Protein 1NIG (pdb70)

Radius of gyration: 15.94 Å; Cα contacts (8 Å, |Δi|>4): 178; chains: 1; bounding box: 28×48×34 Å

B-factor: mean 35.53, std 6.68, range [17.35, 61.55]

InterPro domains:
  IPR015238 Protein of unknown function DUF1940 [PF09155] (6-148)
  IPR036451 Cobalamin adenosyltransferase-like superfamily [G3DSA:1.20.1200.10] (1-152)
  IPR036451 Cobalamin adenosyltransferase-like superfamily [SSF89028] (1-148)

Secondary structure (DSSP, 8-state):
---EEEETTTTEEEETT-HHHHHHHHHHHHHHHHHHHHHT-SSHHHHHHHHHHHHHHHHTTT-----HHHHHHHHHPPPPP--HHHHHHHT-HHHHHHHHHHHHHHHHHHHHHHHHTSTTTTTT--HHHHHHHHHHHHHHHHHHH-

Sequence (146 aa):
MDIKRYCPVTDSELPADHVYFKFRSEIEAAEAYLGLAISEGIKVRETREILDIIDTVYNSLSDSKLNDFQEKRLNFTEEDWYDIKEKANNNNGGNNRWSLYMFLARSAVDSAVYWSYRMKETEEFKEIVKEEMISKLLKAGYVILRESLG

Organism: Thermoplasma acidophilum (strain ATCC 25905 / DSM 1728 / JCM 9062 / NBRC 15155 / AMRC-C165) (NCBI:txid273075)

Nearest PDB structures (foldseek):
  1nig-assembly1_A  TM=1.007E+00  e=1.863E-21  Thermoplasma acidophilum

Foldseek 3Di:
DQDWDADPQLRDIDRPPALVVVLVVLLVQLLVLLVVLCVQPDPNVLSVLLSLLSVQLVCQLRPHDDDPVVVCQLVVFDADDDDVVVCVVVPDVSLVSLVSSLVSLVVSLVSLVVNCPDPSRVPRRDVVSSSSSNSSSSSSNVVSVD

CATH classification: 1.20.1200.10

Structure (mmCIF, N/CA/C/O backbone):
data_1NIG
#
_entry.id   1NIG
#
_cell.length_a   101.230
_cell.length_b   101.230
_cell.length_c   101.230
_cell.angle_alpha   90.00
_cell.angle_beta   90.00
_cell.angle_gamma   90.00
#
_symmetry.space_group_name_H-M   'I 2 3'
#
loop_
_entity.id
_entity.type
_entity.pdbx_description
1 polymer 'hypothetical protein TA1238'
2 water water
#
loop_
_atom_site.group_PDB
_atom_site.id
_atom_site.type_symbol
_atom_site.label_atom_id
_atom_site.label_alt_id
_atom_site.label_comp_id
_atom_site.label_asym_id
_atom_site.label_entity_id
_atom_site.label_seq_id
_atom_site.pdbx_PDB_ins_code
_atom_site.Cartn_x
_atom_site.Cartn_y
_atom_site.Cartn_z
_atom_site.occupancy
_atom_site.B_iso_or_equiv
_atom_site.auth_seq_id
_atom_site.auth_comp_id
_atom_site.auth_asym_id
_atom_site.auth_atom_id
_atom_site.pdbx_PDB_model_num
ATOM 1 N N . MET A 1 1 ? 27.125 -7.262 13.865 1.00 51.49 1 MET A N 1
ATOM 2 C CA . MET A 1 1 ? 27.139 -6.468 12.592 1.00 50.79 1 MET A CA 1
ATOM 3 C C . MET A 1 1 ? 26.258 -5.219 12.753 1.00 49.79 1 MET A C 1
ATOM 4 O O . MET A 1 1 ? 26.658 -4.083 12.416 1.00 50.97 1 MET A O 1
ATOM 6 N N . ASP A 1 2 ? 25.020 -5.461 13.180 1.00 48.15 2 ASP A N 1
ATOM 7 C CA . ASP A 1 2 ? 24.105 -4.386 13.565 1.00 46.58 2 ASP A CA 1
ATOM 8 C C . ASP A 1 2 ? 24.518 -3.887 14.966 1.00 44.68 2 ASP A C 1
ATOM 9 O O . ASP A 1 2 ? 24.502 -4.635 15.942 1.00 45.83 2 ASP A O 1
ATOM 11 N N . ILE A 1 3 ? 24.979 -2.643 15.053 1.00 42.66 3 ILE A N 1
ATOM 12 C CA . ILE A 1 3 ? 25.464 -2.107 16.309 1.00 39.62 3 ILE A CA 1
ATOM 13 C C . ILE A 1 3 ? 24.313 -2.097 17.305 1.00 39.16 3 ILE A C 1
ATOM 14 O O . ILE A 1 3 ? 23.157 -1.722 16.979 1.00 39.29 3 ILE A O 1
ATOM 19 N N . LYS A 1 4 ? 24.609 -2.504 18.525 1.00 37.83 4 LYS A N 1
ATOM 20 C CA . LYS A 1 4 ? 23.619 -2.514 19.587 1.00 37.13 4 LYS A CA 1
ATOM 21 C C . LYS A 1 4 ? 24.156 -1.700 20.755 1.00 35.66 4 LYS A C 1
ATOM 22 O O . LYS A 1 4 ? 25.372 -1.610 20.960 1.00 36.80 4 LYS A O 1
ATOM 28 N N . ARG A 1 5 ? 23.244 -1.248 21.603 1.00 33.82 5 ARG A N 1
ATOM 29 C CA . ARG A 1 5 ? 23.602 -0.373 22.699 1.00 32.85 5 ARG A CA 1
ATOM 30 C C . ARG A 1 5 ? 22.748 -0.650 23.899 1.00 30.50 5 ARG A C 1
ATOM 31 O O . ARG A 1 5 ? 21.537 -0.772 23.772 1.00 31.77 5 ARG A O 1
ATOM 39 N N . TYR A 1 6 ? 23.343 -0.590 25.070 1.00 30.64 6 TYR A N 1
ATOM 40 C CA . TYR A 1 6 ? 22.610 -0.851 26.325 1.00 30.55 6 TYR A CA 1
ATOM 41 C C . TYR A 1 6 ? 21.602 0.282 26.645 1.00 32.12 6 TYR A C 1
ATOM 42 O O . TYR A 1 6 ? 21.963 1.483 26.607 1.00 28.84 6 TYR A O 1
ATOM 51 N N . CYS A 1 7 ? 20.354 -0.117 26.898 1.00 29.97 7 CYS A N 1
ATOM 52 C CA . CYS A 1 7 ? 19.306 0.726 27.410 1.00 31.00 7 CYS A CA 1
ATOM 53 C C . CYS A 1 7 ? 19.001 0.430 28.862 1.00 31.78 7 CYS A C 1
ATOM 54 O O . CYS A 1 7 ? 18.546 -0.721 29.158 1.00 31.85 7 CYS A O 1
ATOM 57 N N . PRO A 1 8 ? 19.245 1.363 29.782 1.00 30.96 8 PRO A N 1
ATOM 58 C CA . PRO A 1 8 ? 18.987 1.059 31.195 1.00 33.04 8 PRO A CA 1
ATOM 59 C C . PRO A 1 8 ? 17.499 0.948 31.578 1.00 32.98 8 PRO A C 1
ATOM 60 O O . PRO A 1 8 ? 17.246 0.375 32.652 1.00 31.65 8 PRO A O 1
ATOM 64 N N . VAL A 1 9 ? 16.587 1.449 30.738 1.00 32.78 9 VAL A N 1
ATOM 65 C CA . VAL A 1 9 ? 15.162 1.424 31.085 1.00 34.19 9 VAL A CA 1
ATOM 66 C C . VAL A 1 9 ? 14.581 -0.012 30.925 1.00 34.08 9 VAL A C 1
ATOM 67 O O . VAL A 1 9 ? 13.771 -0.425 31.718 1.00 34.81 9 VAL A O 1
ATOM 71 N N . THR A 1 10 ? 14.883 -0.647 29.803 1.00 34.62 10 THR A N 1
ATOM 72 C CA . THR A 1 10 ? 14.562 -2.083 29.555 1.00 35.41 10 THR A CA 1
ATOM 73 C C . THR A 1 10 ? 15.598 -3.112 30.038 1.00 34.91 10 THR A C 1
ATOM 74 O O . THR A 1 10 ? 15.368 -4.326 29.869 1.00 33.30 10 THR A O 1
ATOM 78 N N . ASP A 1 11 ? 16.774 -2.656 30.517 1.00 35.04 11 ASP A N 1
ATOM 79 C CA . ASP A 1 11 ? 17.880 -3.564 30.899 1.00 34.02 11 ASP A CA 1
ATOM 80 C C . ASP A 1 11 ? 18.177 -4.517 29.732 1.00 32.94 11 ASP A C 1
ATOM 81 O O . ASP A 1 11 ? 18.352 -5.743 29.869 1.00 31.54 11 ASP A O 1
ATOM 86 N N . SER A 1 12 ? 18.290 -3.931 28.566 1.00 30.81 12 SER A N 1
ATOM 87 C CA . SER A 1 12 ? 18.536 -4.710 27.358 1.00 31.29 12 SER A CA 1
ATOM 88 C C . SER A 1 12 ? 19.400 -3.998 26.359 1.00 31.96 12 SER A C 1
ATOM 89 O O . SER A 1 12 ? 19.520 -2.748 26.421 1.00 30.10 12 SER A O 1
ATOM 92 N N . GLU A 1 13 ? 19.772 -4.740 25.325 1.00 32.13 13 GLU A N 1
ATOM 93 C CA . GLU A 1 13 ? 20.408 -4.195 24.145 1.00 33.45 13 GLU A CA 1
ATOM 94 C C . GLU A 1 13 ? 19.431 -3.806 23.075 1.00 34.25 13 GLU A C 1
ATOM 95 O O . GLU A 1 13 ? 18.676 -4.638 22.596 1.00 33.21 13 GLU A O 1
ATOM 101 N N . LEU A 1 14 ? 19.493 -2.531 22.675 1.00 32.98 14 LEU A N 1
ATOM 102 C CA . LEU A 1 14 ? 18.697 -2.021 21.596 1.00 34.62 14 LEU A CA 1
ATOM 103 C C . LEU A 1 14 ? 19.563 -1.734 20.402 1.00 34.41 14 LEU A C 1
ATOM 104 O O . LEU A 1 14 ? 20.792 -1.612 20.514 1.00 35.50 14 LEU A O 1
ATOM 109 N N . PRO A 1 15 ? 18.942 -1.635 19.231 1.00 34.72 15 PRO A N 1
ATOM 110 C CA . PRO A 1 15 ? 19.685 -1.175 18.049 1.00 34.18 15 PRO A CA 1
ATOM 111 C C . PRO A 1 15 ? 20.179 0.324 18.281 1.00 34.93 15 PRO A C 1
ATOM 112 O O . PRO A 1 15 ? 19.485 1.090 18.946 1.00 33.85 15 PRO A O 1
ATOM 116 N N . ALA A 1 16 ? 21.402 0.637 17.875 1.00 35.33 16 ALA A N 1
ATOM 117 C CA . ALA A 1 16 ? 22.042 1.895 18.228 1.00 36.04 16 ALA A CA 1
ATOM 118 C C . ALA A 1 16 ? 21.332 3.105 17.561 1.00 36.29 16 ALA A C 1
ATOM 119 O O . ALA A 1 16 ? 21.359 4.252 18.076 1.00 36.17 16 ALA A O 1
ATOM 121 N N . ASP A 1 17 ? 20.608 2.791 16.490 1.00 37.37 17 ASP A N 1
ATOM 122 C CA . ASP A 1 17 ? 19.730 3.718 15.770 1.00 37.69 17 ASP A CA 1
ATOM 123 C C . ASP A 1 17 ? 18.415 4.084 16.472 1.00 36.59 17 ASP A C 1
ATOM 124 O O . ASP A 1 17 ? 17.627 4.851 15.932 1.00 35.12 17 ASP A O 1
ATOM 129 N N . HIS A 1 18 ? 18.183 3.536 17.657 1.00 36.65 18 HIS A N 1
ATOM 130 C CA . HIS A 1 18 ? 16.912 3.697 18.347 1.00 36.41 18 HIS A CA 1
ATOM 131 C C . HIS A 1 18 ? 16.686 5.127 18.857 1.00 35.12 18 HIS A C 1
ATOM 132 O O . HIS A 1 18 ? 17.588 5.786 19.341 1.00 33.99 18 HIS A O 1
ATOM 139 N N . VAL A 1 19 ? 15.429 5.487 18.936 1.00 34.20 19 VAL A N 1
ATOM 140 C CA . VAL A 1 19 ? 15.003 6.839 19.239 1.00 34.14 19 VAL A CA 1
ATOM 141 C C . VAL A 1 19 ? 15.100 7.070 20.719 1.00 34.62 19 VAL A C 1
ATOM 142 O O . VAL A 1 19 ? 15.131 8.227 21.203 1.00 33.99 19 VAL A O 1
ATOM 149 N N . TYR A 1 20 ? 15.245 5.967 21.439 1.00 32.99 20 TYR A N 1
ATOM 150 C CA . TYR A 1 20 ? 15.452 6.054 22.855 1.00 32.24 20 TYR A CA 1
ATOM 151 C C . TYR A 1 20 ? 16.634 6.963 23.141 1.00 30.87 20 TYR A C 1
ATOM 152 O O . TYR A 1 20 ? 16.614 7.726 24.121 1.00 29.23 20 TYR A O 1
ATOM 161 N N . PHE A 1 21 ? 17.711 6.689 22.425 1.00 29.60 21 PHE A N 1
ATOM 162 C CA . PHE A 1 21 ? 18.968 7.305 22.746 1.00 29.78 21 PHE A CA 1
ATOM 163 C C . PHE A 1 21 ? 18.884 8.791 22.465 1.00 29.93 21 PHE A C 1
ATOM 164 O O . PHE A 1 21 ? 19.578 9.552 23.143 1.00 31.40 21 PHE A O 1
ATOM 172 N N . LYS A 1 22 ? 18.076 9.172 21.475 1.00 31.24 22 LYS A N 1
ATOM 173 C CA . LYS A 1 22 ? 17.844 10.573 21.123 1.00 32.90 22 LYS A CA 1
ATOM 174 C C . LYS A 1 22 ? 17.074 11.298 22.199 1.00 33.85 22 LYS A C 1
ATOM 175 O O . LYS A 1 22 ? 17.544 12.361 22.728 1.00 32.91 22 LYS A O 1
ATOM 181 N N . PHE A 1 23 ? 15.973 10.666 22.666 1.00 32.88 23 PHE A N 1
ATOM 182 C CA . PHE A 1 23 ? 15.266 11.080 23.871 1.00 32.99 23 PHE A CA 1
ATOM 183 C C . PHE A 1 23 ? 16.193 11.276 25.037 1.00 32.03 23 PHE A C 1
ATOM 184 O O . PHE A 1 23 ? 16.204 12.354 25.653 1.00 34.57 23 PHE A O 1
ATOM 192 N N . ARG A 1 24 ? 17.008 10.268 25.369 1.00 30.56 24 ARG A N 1
ATOM 193 C CA . ARG A 1 24 ? 17.885 10.382 26.535 1.00 28.58 24 ARG A CA 1
ATOM 194 C C . ARG A 1 24 ? 18.850 11.596 26.349 1.00 26.84 24 ARG A C 1
ATOM 195 O O . ARG A 1 24 ? 19.201 12.257 27.307 1.00 27.97 24 ARG A O 1
ATOM 203 N N . SER A 1 25 ? 19.343 11.782 25.146 1.00 26.46 25 SER A N 1
ATOM 204 C CA . SER A 1 25 ? 20.407 12.810 24.962 1.00 29.08 25 SER A CA 1
ATOM 205 C C . SER A 1 25 ? 19.759 14.178 25.135 1.00 28.03 25 SER A C 1
ATOM 206 O O . SER A 1 25 ? 20.381 15.112 25.621 1.00 30.06 25 SER A O 1
ATOM 209 N N . GLU A 1 26 ? 18.442 14.294 24.906 1.00 28.36 26 GLU A N 1
ATOM 210 C CA . GLU A 1 26 ? 17.763 15.562 25.223 1.00 26.81 26 GLU A CA 1
ATOM 211 C C . GLU A 1 26 ? 17.524 15.790 26.706 1.00 28.18 26 GLU A C 1
ATOM 212 O O . GLU A 1 26 ? 17.699 16.909 27.217 1.00 27.92 26 GLU A O 1
ATOM 218 N N . ILE A 1 27 ? 17.134 14.749 27.450 1.00 28.24 27 ILE A N 1
ATOM 219 C CA . ILE A 1 27 ? 17.025 14.869 28.901 1.00 28.39 27 ILE A CA 1
ATOM 220 C C . ILE A 1 27 ? 18.359 15.272 29.515 1.00 28.31 27 ILE A C 1
ATOM 221 O O . ILE A 1 27 ? 18.427 16.140 30.413 1.00 26.88 27 ILE A O 1
ATOM 226 N N . GLU A 1 28 ? 19.408 14.612 29.062 1.00 27.09 28 GLU A N 1
ATOM 227 C CA . GLU A 1 28 ? 20.727 14.892 29.619 1.00 27.01 28 GLU A CA 1
ATOM 228 C C . GLU A 1 28 ? 21.210 16.299 29.321 1.00 24.40 28 GLU A C 1
ATOM 229 O O . GLU A 1 28 ? 21.740 16.908 30.189 1.00 25.63 28 GLU A O 1
ATOM 235 N N . ALA A 1 29 ? 20.918 16.790 28.141 1.00 23.85 29 ALA A N 1
ATOM 236 C CA . ALA A 1 29 ? 21.171 18.182 27.744 1.00 24.42 29 ALA A CA 1
ATOM 237 C C . ALA A 1 29 ? 20.426 19.110 28.630 1.00 23.69 29 ALA A C 1
ATOM 238 O O . ALA A 1 29 ? 20.987 20.115 29.045 1.00 24.29 29 ALA A O 1
ATOM 240 N N . ALA A 1 30 ? 19.131 18.819 28.881 1.00 24.17 30 ALA A N 1
ATOM 241 C CA . ALA A 1 30 ? 18.316 19.658 29.785 1.00 26.77 30 ALA A CA 1
ATOM 242 C C . ALA A 1 30 ? 18.918 19.764 31.139 1.00 26.34 30 ALA A C 1
ATOM 243 O O . ALA A 1 30 ? 19.049 20.872 31.674 1.00 26.33 30 ALA A O 1
ATOM 245 N N . GLU A 1 31 ? 19.314 18.631 31.703 1.00 26.36 31 GLU A N 1
ATOM 246 C CA . GLU A 1 31 ? 19.917 18.665 33.018 1.00 27.45 31 GLU A CA 1
ATOM 247 C C . GLU A 1 31 ? 21.286 19.336 33.045 1.00 27.43 31 GLU A C 1
ATOM 248 O O . GLU A 1 31 ? 21.590 20.049 33.999 1.00 27.00 31 GLU A O 1
ATOM 254 N N . ALA A 1 32 ? 22.041 19.169 31.957 1.00 25.30 32 ALA A N 1
ATOM 255 C CA . ALA A 1 32 ? 23.340 19.842 31.776 1.00 25.33 32 ALA A CA 1
ATOM 256 C C . ALA A 1 32 ? 23.178 21.366 31.687 1.00 25.44 32 ALA A C 1
ATOM 257 O O . ALA A 1 32 ? 23.890 22.139 32.351 1.00 24.72 32 ALA A O 1
ATOM 259 N N . TYR A 1 33 ? 22.118 21.827 31.003 1.00 26.12 33 TYR A N 1
ATOM 260 C CA . TYR A 1 33 ? 21.881 23.256 31.013 1.00 25.12 33 TYR A CA 1
ATOM 261 C C . TYR A 1 33 ? 21.429 23.782 32.415 1.00 25.03 33 TYR A C 1
ATOM 262 O O . TYR A 1 33 ? 21.680 24.921 32.730 1.00 23.74 33 TYR A O 1
ATOM 271 N N . LEU A 1 34 ? 20.579 23.041 33.108 1.00 25.83 34 LEU A N 1
ATOM 272 C CA . LEU A 1 34 ? 20.196 23.430 34.480 1.00 28.32 34 LEU A CA 1
ATOM 273 C C . LEU A 1 34 ? 21.434 23.452 35.362 1.00 29.37 34 LEU A C 1
ATOM 274 O O . LEU A 1 34 ? 21.559 24.335 36.199 1.00 33.07 34 LEU A O 1
ATOM 279 N N . GLY A 1 35 ? 22.377 22.543 35.131 1.00 29.60 35 GLY A N 1
ATOM 280 C CA . GLY A 1 35 ? 23.664 22.575 35.802 1.00 29.41 35 GLY A CA 1
ATOM 281 C C . GLY A 1 35 ? 24.491 23.818 35.540 1.00 31.04 35 GLY A C 1
ATOM 282 O O . GLY A 1 35 ? 25.143 24.372 36.438 1.00 30.87 35 GLY A O 1
ATOM 283 N N . LEU A 1 36 ? 24.501 24.257 34.296 1.00 29.64 36 LEU A N 1
ATOM 284 C CA . LEU A 1 36 ? 25.126 25.526 33.915 1.00 28.87 36 LEU A CA 1
ATOM 285 C C . LEU A 1 36 ? 24.395 26.718 34.530 1.00 30.09 36 LEU A C 1
ATOM 286 O O . LEU A 1 36 ? 25.037 27.697 35.059 1.00 27.51 36 LEU A O 1
ATOM 291 N N . ALA A 1 37 ? 23.076 26.625 34.593 1.00 27.72 37 ALA A N 1
ATOM 292 C CA . ALA A 1 37 ? 22.357 27.663 35.320 1.00 30.42 37 ALA A CA 1
ATOM 293 C C . ALA A 1 37 ? 22.747 27.627 36.818 1.00 30.64 37 ALA A C 1
ATOM 294 O O . ALA A 1 37 ? 23.051 28.636 37.359 1.00 32.23 37 ALA A O 1
ATOM 296 N N . ILE A 1 38 ? 22.798 26.464 37.443 1.00 32.94 38 ILE A N 1
ATOM 297 C CA . ILE A 1 38 ? 23.255 26.341 38.883 1.00 34.80 38 ILE A CA 1
ATOM 298 C C . ILE A 1 38 ? 24.664 27.000 39.079 1.00 36.73 38 ILE A C 1
ATOM 299 O O . ILE A 1 38 ? 24.858 27.894 39.955 1.00 37.54 38 ILE A O 1
ATOM 304 N N . SER A 1 39 ? 25.517 26.795 38.054 1.00 36.85 39 SER A N 1
ATOM 305 C CA . SER A 1 39 ? 26.881 27.312 38.018 1.00 35.91 39 SER A CA 1
ATOM 306 C C . SER A 1 39 ? 26.906 28.842 37.969 1.00 36.36 39 SER A C 1
ATOM 307 O O . SER A 1 39 ? 27.880 29.412 38.360 1.00 36.45 39 SER A O 1
ATOM 312 N N . GLU A 1 40 ? 25.820 29.509 37.600 1.00 35.90 40 GLU A N 1
ATOM 313 C CA . GLU A 1 40 ? 25.799 30.983 37.544 1.00 37.74 40 GLU A CA 1
ATOM 314 C C . GLU A 1 40 ? 25.649 31.838 38.831 1.00 40.58 40 GLU A C 1
ATOM 315 O O . GLU A 1 40 ? 25.979 33.066 38.821 1.00 42.10 40 GLU A O 1
ATOM 321 N N . GLY A 1 41 ? 25.153 31.241 39.889 1.00 39.88 41 GLY A N 1
ATOM 322 C CA . GLY A 1 41 ? 24.877 32.003 41.117 1.00 41.00 41 GLY A CA 1
ATOM 323 C C . GLY A 1 41 ? 23.677 32.947 41.104 1.00 40.28 41 GLY A C 1
ATOM 324 O O . GLY A 1 41 ? 23.704 34.106 41.541 1.00 40.86 41 GLY A O 1
ATOM 32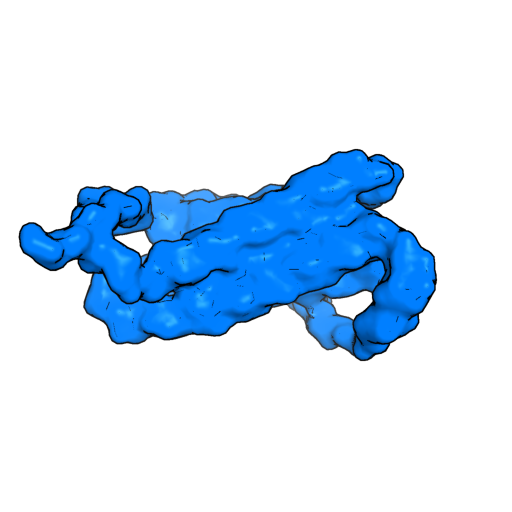5 N N . ILE A 1 42 ? 22.585 32.462 40.581 1.00 39.04 42 ILE A N 1
ATOM 326 C CA . ILE A 1 42 ? 21.423 33.310 40.454 1.00 37.15 42 ILE A CA 1
ATOM 327 C C . ILE A 1 42 ? 20.357 32.271 40.761 1.00 36.20 42 ILE A C 1
ATOM 328 O O . ILE A 1 42 ? 20.391 31.137 40.214 1.00 36.02 42 ILE A O 1
ATOM 333 N N . LYS A 1 43 ? 19.498 32.541 41.728 1.00 32.70 43 LYS A N 1
ATOM 334 C CA . LYS A 1 43 ? 18.248 31.796 41.789 1.00 31.39 43 LYS A CA 1
ATOM 335 C C . LYS A 1 43 ? 18.500 30.305 42.080 1.00 30.91 43 LYS A C 1
ATOM 336 O O . LYS A 1 43 ? 18.034 29.390 41.380 1.00 27.20 43 LYS A O 1
ATOM 347 N N . VAL A 1 44 ? 19.352 30.032 43.069 1.00 32.38 44 VAL A N 1
ATOM 348 C CA . VAL A 1 44 ? 19.925 28.654 43.135 1.00 31.93 44 VAL A CA 1
ATOM 349 C C . VAL A 1 44 ? 18.915 27.690 43.607 1.00 32.30 44 VAL A C 1
ATOM 350 O O . VAL A 1 44 ? 18.768 26.633 43.056 1.00 33.69 44 VAL A O 1
ATOM 354 N N . ARG A 1 45 ? 18.125 28.075 44.577 1.00 33.24 45 ARG A N 1
ATOM 355 C CA . ARG A 1 45 ? 17.099 27.210 45.105 1.00 33.54 45 ARG A CA 1
ATOM 356 C C . ARG A 1 45 ? 16.035 26.772 44.042 1.00 33.62 45 ARG A C 1
ATOM 357 O O . ARG A 1 45 ? 15.671 25.599 43.906 1.00 31.42 45 ARG A O 1
ATOM 372 N N . GLU A 1 46 ? 15.460 27.746 43.358 1.00 31.93 46 GLU A N 1
ATOM 373 C CA . GLU A 1 46 ? 14.419 27.453 42.414 1.00 32.57 46 GLU A CA 1
ATOM 374 C C . GLU A 1 46 ? 15.020 26.674 41.221 1.00 29.72 46 GLU A C 1
ATOM 375 O O . GLU A 1 46 ? 14.348 25.829 40.663 1.00 29.35 46 GLU A O 1
ATOM 381 N N . THR A 1 47 ? 16.316 26.820 40.928 1.00 28.58 47 THR A N 1
ATOM 382 C CA . THR A 1 47 ? 16.883 26.082 39.746 1.00 28.87 47 THR A CA 1
ATOM 383 C C . THR A 1 47 ? 17.120 24.625 40.125 1.00 29.79 47 THR A C 1
ATOM 384 O O . THR A 1 47 ? 16.701 23.714 39.421 1.00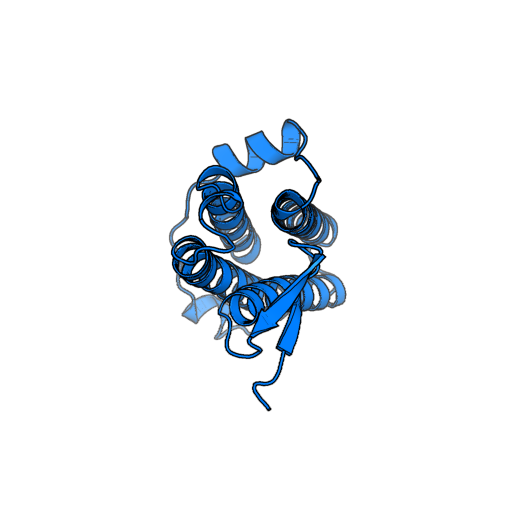 27.54 47 THR A O 1
ATOM 388 N N . ARG A 1 48 ? 17.591 24.401 41.357 1.00 30.68 48 ARG A N 1
ATOM 389 C CA . ARG A 1 48 ? 17.736 23.014 41.872 1.00 31.22 48 ARG A CA 1
ATOM 390 C C . ARG A 1 48 ? 16.346 22.339 42.056 1.00 30.85 48 ARG A C 1
ATOM 391 O O . ARG A 1 48 ? 16.234 21.162 41.809 1.00 31.46 48 ARG A O 1
ATOM 406 N N . GLU A 1 49 ? 15.289 23.046 42.464 1.00 29.60 49 GLU A N 1
ATOM 407 C CA . GLU A 1 49 ? 13.951 22.395 42.617 1.00 30.18 49 GLU A CA 1
ATOM 408 C C . GLU A 1 49 ? 13.534 21.862 41.268 1.00 28.68 49 GLU A C 1
ATOM 409 O O . GLU A 1 49 ? 12.938 20.832 41.162 1.00 27.82 49 GLU A O 1
ATOM 420 N N . ILE A 1 50 ? 13.740 22.646 40.220 1.00 28.74 50 ILE A N 1
ATOM 421 C CA . ILE A 1 50 ? 13.196 22.246 38.929 1.00 27.91 50 ILE A CA 1
ATOM 422 C C . ILE A 1 50 ? 14.058 21.125 38.322 1.00 28.36 50 ILE A C 1
ATOM 423 O O . ILE A 1 50 ? 13.573 20.219 37.699 1.00 30.18 50 ILE A O 1
ATOM 432 N N . LEU A 1 51 ? 15.343 21.135 38.602 1.00 29.49 51 LEU A N 1
ATOM 433 C CA . LEU A 1 51 ? 16.191 20.030 38.248 1.00 30.17 51 LEU A CA 1
ATOM 434 C C . LEU A 1 51 ? 15.734 18.727 38.899 1.00 30.90 51 LEU A C 1
ATOM 435 O O . LEU A 1 51 ? 15.710 17.709 38.246 1.00 29.59 51 LEU A O 1
ATOM 440 N N . ASP A 1 52 ? 15.389 18.792 40.203 1.00 32.24 52 ASP A N 1
ATOM 441 C CA . ASP A 1 52 ? 14.854 17.670 40.977 1.00 33.53 52 ASP A CA 1
ATOM 442 C C . ASP A 1 52 ? 13.594 17.121 40.379 1.00 33.29 52 ASP A C 1
ATOM 443 O O . ASP A 1 52 ? 13.420 15.905 40.257 1.00 34.40 52 ASP A O 1
ATOM 448 N N . ILE A 1 53 ? 12.697 18.013 39.982 1.00 32.32 53 ILE A N 1
ATOM 449 C CA . ILE A 1 53 ? 11.468 17.562 39.385 1.00 32.05 53 ILE A CA 1
ATOM 450 C C . ILE A 1 53 ? 11.736 16.817 38.079 1.00 32.38 53 ILE A C 1
ATOM 451 O O . ILE A 1 53 ? 11.123 15.769 37.800 1.00 32.25 53 ILE A O 1
ATOM 456 N N . ILE A 1 54 ? 12.556 17.424 37.207 1.00 31.44 54 ILE A N 1
ATOM 457 C CA . ILE A 1 54 ? 12.859 16.794 35.929 1.00 30.81 54 ILE A CA 1
ATOM 458 C C . ILE A 1 54 ? 13.523 15.426 36.147 1.00 30.54 54 ILE A C 1
ATOM 459 O O . ILE A 1 54 ? 13.130 14.494 35.581 1.00 29.13 54 ILE A O 1
ATOM 464 N N . ASP A 1 55 ? 14.540 15.329 36.969 1.00 31.43 55 ASP A N 1
ATOM 465 C CA . ASP A 1 55 ? 15.166 14.024 37.160 1.00 31.97 55 ASP A CA 1
ATOM 466 C C . ASP A 1 55 ? 14.205 12.968 37.742 1.00 31.55 55 ASP A C 1
ATOM 467 O O . ASP A 1 55 ? 14.216 11.800 37.342 1.00 30.56 55 ASP A O 1
ATOM 472 N N . THR A 1 56 ? 13.367 13.379 38.671 1.00 32.42 56 THR A N 1
ATOM 473 C CA . THR A 1 56 ? 12.322 12.445 39.204 1.00 33.02 56 THR A CA 1
ATOM 474 C C . THR A 1 56 ? 11.361 11.975 38.139 1.00 33.33 56 THR A C 1
ATOM 475 O O . THR A 1 56 ? 11.155 10.785 37.919 1.00 33.49 56 THR A O 1
ATOM 479 N N . VAL A 1 57 ? 10.819 12.896 37.394 1.00 34.26 57 VAL A N 1
ATOM 480 C CA . VAL A 1 57 ? 9.982 12.489 36.252 1.00 34.36 57 VAL A CA 1
ATOM 481 C C . VAL A 1 57 ? 10.717 11.595 35.259 1.00 35.10 57 VAL A C 1
ATOM 482 O O . VAL A 1 57 ? 10.152 10.635 34.664 1.00 37.62 57 VAL A O 1
ATOM 486 N N . TYR A 1 58 ? 11.978 11.930 34.989 1.00 35.04 58 TYR A N 1
ATOM 487 C CA . TYR A 1 58 ? 12.747 11.219 34.001 1.00 34.39 58 TYR A CA 1
ATOM 488 C C . TYR A 1 58 ? 13.009 9.793 34.500 1.00 33.76 58 TYR A C 1
ATOM 489 O O . TYR A 1 58 ? 12.949 8.850 33.763 1.00 32.76 58 TYR A O 1
ATOM 498 N N . ASN A 1 59 ? 13.311 9.653 35.771 1.00 34.02 59 ASN A N 1
ATOM 499 C CA . ASN A 1 59 ? 13.627 8.338 36.303 1.00 34.68 59 ASN A CA 1
ATOM 500 C C . ASN A 1 59 ? 12.340 7.529 36.576 1.00 35.25 59 ASN A C 1
ATOM 501 O O . ASN A 1 59 ? 12.422 6.320 36.712 1.00 34.65 59 ASN A O 1
ATOM 506 N N . SER A 1 60 ? 11.162 8.158 36.493 1.00 35.67 60 SER A N 1
ATOM 507 C CA . SER A 1 60 ? 9.900 7.415 36.560 1.00 37.18 60 SER A CA 1
ATOM 508 C C . SER A 1 60 ? 9.687 6.451 35.406 1.00 38.88 60 SER A C 1
ATOM 509 O O . SER A 1 60 ? 8.807 5.592 35.504 1.00 38.07 60 SER A O 1
ATOM 512 N N . LEU A 1 61 ? 10.501 6.526 34.339 1.00 39.45 61 LEU A N 1
ATOM 513 C CA . LEU A 1 61 ? 10.377 5.527 33.258 1.00 41.45 61 LEU A CA 1
ATOM 514 C C . LEU A 1 61 ? 10.792 4.106 33.676 1.00 43.21 61 LEU A C 1
ATOM 515 O O . LEU A 1 61 ? 10.456 3.145 32.976 1.00 44.13 61 LEU A O 1
ATOM 520 N N . SER A 1 62 ? 11.607 3.987 34.729 1.00 44.49 62 SER A N 1
ATOM 521 C CA . SER A 1 62 ? 12.180 2.697 35.122 1.00 46.16 62 SER A CA 1
ATOM 522 C C . SER A 1 62 ? 12.029 2.437 36.628 1.00 45.87 62 SER A C 1
ATOM 523 O O . SER A 1 62 ? 12.436 1.397 37.119 1.00 47.44 62 SER A O 1
ATOM 526 N N . ASP A 1 63 ? 11.584 3.446 37.369 1.00 45.17 63 ASP A N 1
ATOM 527 C CA . ASP A 1 63 ? 11.281 3.312 38.775 1.00 44.39 63 ASP A CA 1
ATOM 528 C C . ASP A 1 63 ? 9.988 4.052 39.129 1.00 44.46 63 ASP A C 1
ATOM 529 O O . ASP A 1 63 ? 10.015 5.146 39.694 1.00 43.46 63 ASP A O 1
ATOM 532 N N . SER A 1 66 ? 9.990 6.360 41.337 1.00 40.28 66 SER A N 1
ATOM 533 C CA . SER A 1 66 ? 10.499 7.730 41.262 1.00 38.66 66 SER A CA 1
ATOM 534 C C . SER A 1 66 ? 9.286 8.620 41.073 1.00 38.02 66 SER A C 1
ATOM 535 O O . SER A 1 66 ? 8.767 8.768 39.964 1.00 38.45 66 SER A O 1
ATOM 538 N N . LYS A 1 67 ? 8.838 9.220 42.169 1.00 37.39 67 LYS A N 1
ATOM 539 C CA . LYS A 1 67 ? 7.541 9.854 42.211 1.00 36.88 67 LYS A CA 1
ATOM 540 C C . LYS A 1 67 ? 7.685 11.232 42.786 1.00 36.71 67 LYS A C 1
ATOM 541 O O . LYS A 1 67 ? 8.421 11.443 43.740 1.00 36.60 67 LYS A O 1
ATOM 543 N N . LEU A 1 68 ? 6.965 12.183 42.217 1.00 36.68 68 LEU A N 1
ATOM 544 C CA . LEU A 1 68 ? 6.917 13.506 42.807 1.00 37.33 68 LEU A CA 1
ATOM 545 C C . LEU A 1 68 ? 6.057 13.485 44.076 1.00 38.17 68 LEU A C 1
ATOM 546 O O . LEU A 1 68 ? 4.999 12.872 44.106 1.00 37.86 68 LEU A O 1
ATOM 551 N N . ASN A 1 69 ? 6.509 14.194 45.088 1.00 38.92 69 ASN A N 1
ATOM 552 C CA . ASN A 1 69 ? 5.647 14.612 46.170 1.00 40.01 69 ASN A CA 1
ATOM 553 C C . ASN A 1 69 ? 4.491 15.554 45.755 1.00 39.94 69 ASN A C 1
ATOM 554 O O . ASN A 1 69 ? 4.359 15.995 44.594 1.00 39.33 69 ASN A O 1
ATOM 559 N N . ASP A 1 70 ? 3.666 15.865 46.755 1.00 38.37 70 ASP A N 1
ATOM 560 C CA . ASP A 1 70 ? 2.444 16.642 46.582 1.00 37.89 70 ASP A CA 1
ATOM 561 C C . ASP A 1 70 ? 2.722 18.091 46.249 1.00 36.73 70 ASP A C 1
ATOM 562 O O . ASP A 1 70 ? 2.010 18.682 45.464 1.00 37.11 70 ASP A O 1
ATOM 565 N N . PHE A 1 71 ? 3.680 18.685 46.945 1.00 36.85 71 PHE A N 1
ATOM 566 C CA . PHE A 1 71 ? 4.060 20.079 46.715 1.00 37.31 71 PHE A CA 1
ATOM 567 C C . PHE A 1 71 ? 4.496 20.269 45.226 1.00 38.29 71 PHE A C 1
ATOM 568 O O . PHE A 1 71 ? 4.122 21.247 44.585 1.00 38.84 71 PHE A O 1
ATOM 573 N N . GLN A 1 72 ? 5.289 19.338 44.721 1.00 39.48 72 GLN A N 1
ATOM 574 C CA . GLN A 1 72 ? 5.916 19.508 43.410 1.00 40.13 72 GLN A CA 1
ATOM 575 C C . GLN A 1 72 ? 4.912 19.147 42.253 1.00 41.30 72 GLN A C 1
ATOM 576 O O . GLN A 1 72 ? 4.889 19.828 41.232 1.00 42.68 72 GLN A O 1
ATOM 582 N N . GLU A 1 73 ? 3.888 18.327 42.519 1.00 43.49 73 GLU A N 1
ATOM 583 C CA . GLU A 1 73 ? 2.770 18.130 41.542 1.00 44.25 73 GLU A CA 1
ATOM 584 C C . GLU A 1 73 ? 1.793 19.289 41.468 1.00 45.32 73 GLU A C 1
ATOM 585 O O . GLU A 1 73 ? 1.259 19.582 40.376 1.00 45.57 73 GLU A O 1
ATOM 591 N N . LYS A 1 74 ? 1.509 19.893 42.629 1.00 46.50 74 LYS A N 1
ATOM 592 C CA . LYS A 1 74 ? 0.802 21.178 42.712 1.00 46.94 74 LYS A CA 1
ATOM 593 C C . LYS A 1 74 ? 1.494 22.222 41.850 1.00 48.01 74 LYS A C 1
ATOM 594 O O . LYS A 1 74 ? 0.858 22.849 40.995 1.00 49.28 74 LYS A O 1
ATOM 596 N N . ARG A 1 75 ? 2.785 22.394 42.082 1.00 47.31 75 ARG A N 1
ATOM 597 C CA . ARG A 1 75 ? 3.623 23.272 41.273 1.00 48.19 75 ARG A CA 1
ATOM 598 C C . ARG A 1 75 ? 3.483 23.081 39.751 1.00 47.58 75 ARG A C 1
ATOM 599 O O . ARG A 1 75 ? 3.377 24.068 39.015 1.00 48.92 75 ARG A O 1
ATOM 607 N N . LEU A 1 76 ? 3.403 21.837 39.285 1.00 46.59 76 LEU A N 1
ATOM 608 C CA . LEU A 1 76 ? 3.231 21.597 37.850 1.00 45.53 76 LEU A CA 1
ATOM 609 C C . LEU A 1 76 ? 1.821 21.812 37.358 1.00 46.52 76 LEU A C 1
ATOM 610 O O . LEU A 1 76 ? 1.630 22.064 36.172 1.00 45.42 76 LEU A O 1
ATOM 615 N N . ASN A 1 77 ? 0.821 21.551 38.213 1.00 47.93 77 ASN A N 1
ATOM 616 C CA . ASN A 1 77 ? -0.574 21.594 37.758 1.00 48.64 77 ASN A CA 1
ATOM 617 C C . ASN A 1 77 ? -1.140 22.996 37.881 1.00 48.94 77 ASN A C 1
ATOM 618 O O . ASN A 1 77 ? -2.060 23.379 37.138 1.00 50.52 77 ASN A O 1
ATOM 623 N N . PHE A 1 78 ? -0.486 23.787 38.728 1.00 48.72 78 PHE A N 1
ATOM 624 C CA . PHE A 1 78 ? -0.747 25.215 38.889 1.00 48.38 78 PHE A CA 1
ATOM 625 C C . PHE A 1 78 ? -0.204 25.975 37.679 1.00 48.23 78 PHE A C 1
ATOM 626 O O . PHE A 1 78 ? -0.771 26.996 37.270 1.00 48.24 78 PHE A O 1
ATOM 629 N N . THR A 1 79 ? 0.914 25.488 37.139 1.00 48.03 79 THR A N 1
ATOM 630 C CA . THR A 1 79 ? 1.656 26.212 36.111 1.00 47.50 79 THR A CA 1
ATOM 631 C C . THR A 1 79 ? 1.037 26.013 34.713 1.00 47.02 79 THR A C 1
ATOM 632 O O . THR A 1 79 ? 0.814 24.872 34.255 1.00 46.52 79 THR A O 1
ATOM 636 N N . GLU A 1 80 ? 0.593 27.131 34.139 1.00 46.93 80 GLU A N 1
ATOM 637 C CA . GLU A 1 80 ? 0.268 27.206 32.712 1.00 46.93 80 GLU A CA 1
ATOM 638 C C . GLU A 1 80 ? 1.477 27.788 31.993 1.00 46.05 80 GLU A C 1
ATOM 639 O O . GLU A 1 80 ? 2.395 28.389 32.625 1.00 45.27 80 GLU A O 1
ATOM 645 N N . GLU A 1 81 ? 1.456 27.650 30.674 1.00 45.18 81 GLU A N 1
ATOM 646 C CA . GLU A 1 81 ? 2.477 28.231 29.827 1.00 44.74 81 GLU A CA 1
ATOM 647 C C . GLU A 1 81 ? 2.231 29.707 29.518 1.00 45.74 81 GLU A C 1
ATOM 648 O O . GLU A 1 81 ? 1.272 30.033 28.828 1.00 46.43 81 GLU A O 1
ATOM 654 N N . ASP A 1 82 ? 3.147 30.565 29.978 1.00 46.59 82 ASP A N 1
ATOM 655 C CA . ASP A 1 82 ? 3.053 32.039 29.875 1.00 47.78 82 ASP A CA 1
ATOM 656 C C . ASP A 1 82 ? 3.494 32.656 28.521 1.00 47.85 82 ASP A C 1
ATOM 657 O O . ASP A 1 82 ? 4.168 31.980 27.735 1.00 47.95 82 ASP A O 1
ATOM 662 N N . TRP A 1 83 ? 3.146 33.939 28.288 1.00 47.77 83 TRP A N 1
ATOM 663 C CA . TRP A 1 83 ? 3.584 34.736 27.094 1.00 46.75 83 TRP A CA 1
ATOM 664 C C . TRP A 1 83 ? 5.036 35.163 27.225 1.00 46.68 83 TRP A C 1
ATOM 665 O O . TRP A 1 83 ? 5.542 35.404 2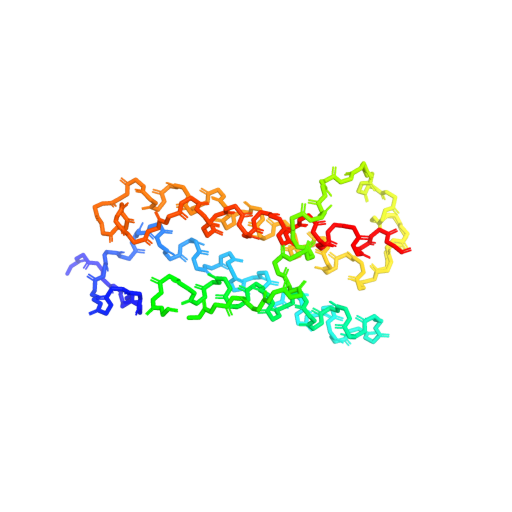8.352 1.00 47.44 83 TRP A O 1
ATOM 676 N N . TYR A 1 84 ? 5.757 35.155 26.098 1.00 43.99 84 TYR A N 1
ATOM 677 C CA . TYR A 1 84 ? 7.128 35.591 26.134 1.00 40.91 84 TYR A CA 1
ATOM 678 C C . TYR A 1 84 ? 7.673 35.974 24.785 1.00 39.45 84 TYR A C 1
ATOM 679 O O . TYR A 1 84 ? 7.200 35.545 23.748 1.00 36.11 84 TYR A O 1
ATOM 688 N N . ASP A 1 85 ? 8.777 36.697 24.884 1.00 39.85 85 ASP A N 1
ATOM 689 C CA . ASP A 1 85 ? 9.538 37.161 23.779 1.00 40.31 85 ASP A CA 1
ATOM 690 C C . ASP A 1 85 ? 10.967 36.789 24.085 1.00 39.67 85 ASP A C 1
ATOM 691 O O . ASP A 1 85 ? 11.576 37.238 25.038 1.00 41.22 85 ASP A O 1
ATOM 696 N N . ILE A 1 86 ? 11.424 35.796 23.367 1.00 38.49 86 ILE A N 1
ATOM 697 C CA . ILE A 1 86 ? 12.746 35.269 23.532 1.00 38.07 86 ILE A CA 1
ATOM 698 C C . ILE A 1 86 ? 13.786 36.353 23.232 1.00 36.38 86 ILE A C 1
ATOM 699 O O . ILE A 1 86 ? 14.736 36.472 23.975 1.00 34.53 86 ILE A O 1
ATOM 704 N N . LYS A 1 87 ? 13.545 37.207 22.217 1.00 36.10 87 LYS A N 1
ATOM 705 C CA . LYS A 1 87 ? 14.544 38.158 21.767 1.00 35.79 87 LYS A CA 1
ATOM 706 C C . LYS A 1 87 ? 14.978 39.042 22.871 1.00 34.99 87 LYS A C 1
ATOM 707 O O . LYS A 1 87 ? 16.145 39.359 23.012 1.00 32.34 87 LYS A O 1
ATOM 718 N N . GLU A 1 88 ? 14.029 39.451 23.697 1.00 36.39 88 GLU A N 1
ATOM 719 C CA . GLU A 1 88 ? 14.398 40.431 24.723 1.00 35.79 88 GLU A CA 1
ATOM 720 C C . GLU A 1 88 ? 15.384 39.780 25.726 1.00 34.26 88 GLU A C 1
ATOM 721 O O . GLU A 1 88 ? 16.331 40.408 26.192 1.00 31.35 88 GLU A O 1
ATOM 732 N N . LYS A 1 89 ? 15.156 38.514 26.054 1.00 32.95 89 LYS A N 1
ATOM 733 C CA . LYS A 1 89 ? 16.084 37.787 26.930 1.00 33.68 89 LYS A CA 1
ATOM 734 C C . LYS A 1 89 ? 17.432 37.577 26.254 1.00 31.62 89 LYS A C 1
ATOM 735 O O . LYS A 1 89 ? 18.430 37.768 26.839 1.00 30.99 89 LYS A O 1
ATOM 737 N N . ALA A 1 90 ? 17.450 37.310 24.960 1.00 31.99 90 ALA A N 1
ATOM 738 C CA . ALA A 1 90 ? 18.712 37.175 24.244 1.00 32.50 90 ALA A CA 1
ATOM 739 C C . ALA A 1 90 ? 19.526 38.476 24.161 1.00 33.80 90 ALA A C 1
ATOM 740 O O . ALA A 1 90 ? 20.741 38.423 24.324 1.00 34.74 90 ALA A O 1
ATOM 742 N N A ASN A 1 91 ? 18.928 39.625 23.878 0.50 34.48 91 ASN A N 1
ATOM 743 N N B ASN A 1 91 ? 18.814 39.546 23.762 0.50 32.86 91 ASN A N 1
ATOM 744 C CA A ASN A 1 91 ? 19.756 40.798 23.576 0.50 35.64 91 ASN A CA 1
ATOM 745 C CA B ASN A 1 91 ? 19.186 40.972 23.877 0.50 32.85 91 ASN A CA 1
ATOM 746 C C A ASN A 1 91 ? 20.508 41.290 24.783 0.50 36.00 91 ASN A C 1
ATOM 747 C C B ASN A 1 91 ? 19.841 41.256 25.225 0.50 32.83 91 ASN A C 1
ATOM 748 O O A ASN A 1 91 ? 21.600 41.838 24.647 0.50 36.14 91 ASN A O 1
ATOM 749 O O B ASN A 1 91 ? 20.986 41.741 25.290 0.50 32.51 91 ASN A O 1
ATOM 758 N N A ASN A 1 92 ? 19.939 41.069 25.965 0.50 36.41 92 ASN A N 1
ATOM 759 N N B ASN A 1 92 ? 19.131 40.948 26.313 0.50 32.04 92 ASN A N 1
ATOM 760 C CA A ASN A 1 92 ? 20.602 41.503 27.176 0.50 36.16 92 ASN A CA 1
ATOM 761 C CA B ASN A 1 92 ? 19.510 41.510 27.598 0.50 32.51 92 ASN A CA 1
ATOM 762 C C A ASN A 1 92 ? 21.779 40.581 27.503 0.50 35.06 92 ASN A C 1
ATOM 763 C C B ASN A 1 92 ? 19.7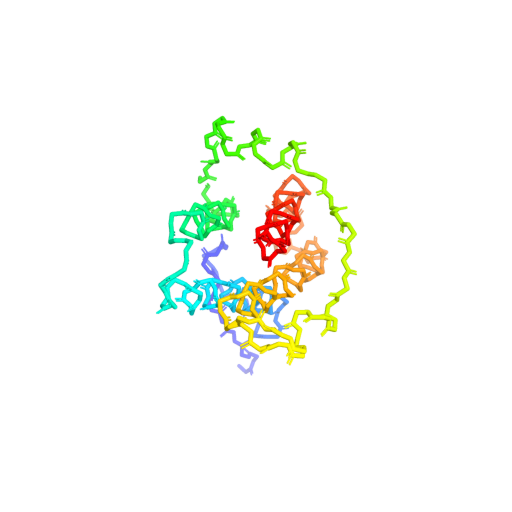46 40.415 28.633 0.50 32.79 92 ASN A C 1
ATOM 764 O O A ASN A 1 92 ? 22.836 41.032 27.948 0.50 34.03 92 ASN A O 1
ATOM 765 O O B ASN A 1 92 ? 20.060 40.640 29.803 0.50 31.85 92 ASN A O 1
ATOM 774 N N A GLY A 1 93 ? 21.622 39.294 27.202 0.50 34.27 93 GLY A N 1
ATOM 775 N N B GLY A 1 93 ? 19.629 39.210 28.105 0.50 33.44 93 GLY A N 1
ATOM 776 C CA A GLY A 1 93 ? 22.646 38.324 27.524 0.50 33.10 93 GLY A CA 1
ATOM 777 C CA B GLY A 1 93 ? 20.267 38.041 28.637 0.50 33.89 93 GLY A CA 1
ATOM 778 C C A GLY A 1 93 ? 22.805 38.100 29.026 0.50 32.89 93 GLY A C 1
ATOM 779 C C B GLY A 1 93 ? 19.941 37.800 30.067 0.50 33.18 93 GLY A C 1
ATOM 780 O O A GLY A 1 93 ? 23.942 38.183 29.538 0.50 31.95 93 GLY A O 1
ATOM 781 O O B GLY A 1 93 ? 18.791 37.848 30.417 0.50 34.09 93 GLY A O 1
ATOM 782 N N A ASN A 1 94 ? 21.706 37.809 29.735 0.50 31.63 94 ASN A N 1
ATOM 783 N N B ASN A 1 94 ? 20.979 37.977 30.847 0.50 33.23 94 ASN A N 1
ATOM 784 C CA A ASN A 1 94 ? 21.820 37.283 31.113 0.50 33.65 94 ASN A CA 1
ATOM 785 C CA B ASN A 1 94 ? 21.425 37.075 31.920 0.50 33.93 94 ASN A CA 1
ATOM 786 C C A ASN A 1 94 ? 21.990 35.788 30.996 0.50 33.05 94 ASN A C 1
ATOM 787 C C B ASN A 1 94 ? 21.809 35.687 31.365 0.50 33.63 94 ASN A C 1
ATOM 788 O O A ASN A 1 94 ? 21.095 35.115 30.472 0.50 32.32 94 ASN A O 1
ATOM 789 O O B ASN A 1 94 ? 20.986 35.051 30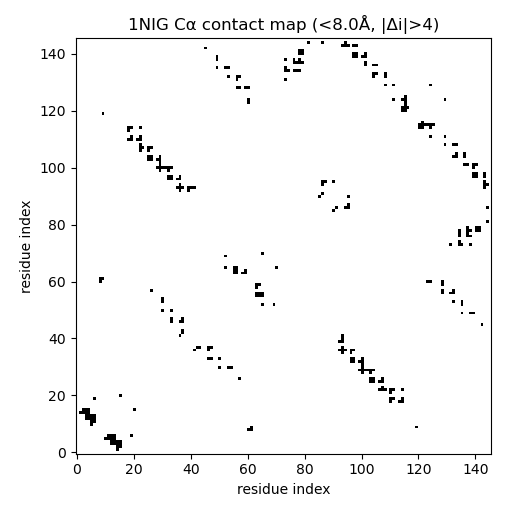.702 0.50 32.76 94 ASN A O 1
ATOM 798 N N . ARG A 1 95 ? 23.064 35.276 31.582 1.00 33.97 95 ARG A N 1
ATOM 799 C CA . ARG A 1 95 ? 23.514 33.920 31.280 1.00 33.12 95 ARG A CA 1
ATOM 800 C C . ARG A 1 95 ? 22.647 32.893 31.929 1.00 32.76 95 ARG A C 1
ATOM 801 O O . ARG A 1 95 ? 22.261 31.924 31.283 1.00 30.81 95 ARG A O 1
ATOM 809 N N . TRP A 1 96 ? 22.368 33.081 33.243 1.00 32.05 96 TRP A N 1
ATOM 810 C CA . TRP A 1 96 ? 21.448 32.241 33.930 1.00 30.36 96 TRP A CA 1
ATOM 811 C C . TRP A 1 96 ? 20.144 32.065 33.158 1.00 30.44 96 TRP A C 1
ATOM 812 O O . TRP A 1 96 ? 19.681 30.916 32.978 1.00 26.62 96 TRP A O 1
ATOM 823 N N . SER A 1 97 ? 19.493 33.158 32.776 1.00 30.32 97 SER A N 1
ATOM 824 C CA . SER A 1 97 ? 18.222 33.064 32.092 1.00 31.17 97 SER A CA 1
ATOM 825 C C . SER A 1 97 ? 18.348 32.381 30.678 1.00 30.13 97 SER A C 1
ATOM 826 O O . SER A 1 97 ? 17.457 31.651 30.247 1.00 26.98 97 SER A O 1
ATOM 829 N N . LEU A 1 98 ? 19.501 32.498 30.041 1.00 30.18 98 LEU A N 1
ATOM 830 C CA . LEU A 1 98 ? 19.706 31.877 28.689 1.00 29.18 98 LEU A CA 1
ATOM 831 C C . LEU A 1 98 ? 19.897 30.342 28.861 1.00 27.96 98 LEU A C 1
ATOM 832 O O . LEU A 1 98 ? 19.427 29.581 28.043 1.00 26.55 98 LEU A O 1
ATOM 837 N N . TYR A 1 99 ? 20.617 29.935 29.898 1.00 26.76 99 TYR A N 1
ATOM 838 C CA . TYR A 1 99 ? 20.794 28.503 30.263 1.00 26.81 99 TYR A CA 1
ATOM 839 C C . TYR A 1 99 ? 19.466 27.924 30.567 1.00 27.18 99 TYR A C 1
ATOM 840 O O . TYR A 1 99 ? 19.168 26.832 30.149 1.00 25.54 99 TYR A O 1
ATOM 849 N N . MET A 1 100 ? 18.608 28.690 31.250 1.00 27.33 100 MET A N 1
ATOM 850 C CA . MET A 1 100 ? 17.237 28.188 31.527 1.00 27.62 100 MET A CA 1
ATOM 851 C C . MET A 1 100 ? 16.465 27.964 30.230 1.00 26.09 100 MET A C 1
ATOM 852 O O . MET A 1 100 ? 15.769 26.963 30.069 1.00 25.46 100 MET A O 1
ATOM 857 N N . PHE A 1 101 ? 16.486 28.948 29.3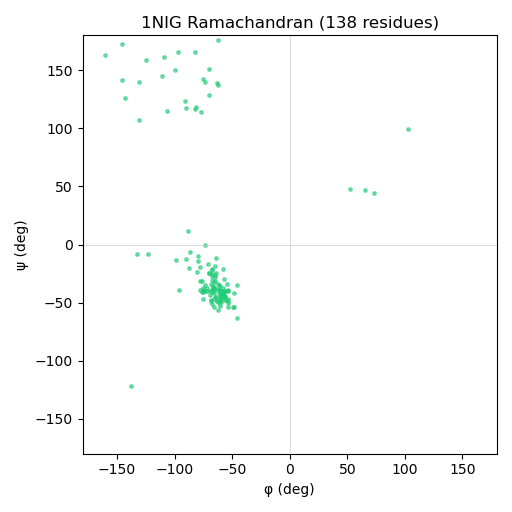42 1.00 25.32 101 PHE A N 1
ATOM 858 C CA . PHE A 1 101 ? 15.860 28.766 28.046 1.00 25.57 101 PHE A CA 1
ATOM 859 C C . PHE A 1 101 ? 16.410 27.539 27.267 1.00 24.74 101 PHE A C 1
ATOM 860 O O . PHE A 1 101 ? 15.673 26.880 26.567 1.00 24.07 101 PHE A O 1
ATOM 868 N N . LEU A 1 102 ? 17.731 27.378 27.238 1.00 24.31 102 LEU A N 1
ATOM 869 C CA . LEU A 1 102 ? 18.363 26.184 26.606 1.00 22.12 102 LEU A CA 1
ATOM 870 C C . LEU A 1 102 ? 17.854 24.936 27.267 1.00 23.39 102 LEU A C 1
ATOM 871 O O . LEU A 1 102 ? 17.527 23.958 26.603 1.00 22.87 102 LEU A O 1
ATOM 876 N N . ALA A 1 103 ? 17.701 24.958 28.597 1.00 21.13 103 ALA A N 1
ATOM 877 C CA . ALA A 1 103 ? 17.168 23.795 29.254 1.00 22.42 103 ALA A CA 1
ATOM 878 C C . ALA A 1 103 ? 15.704 23.516 28.821 1.00 22.97 103 ALA A C 1
ATOM 879 O O . ALA A 1 103 ? 15.323 22.362 28.621 1.00 21.88 103 ALA A O 1
ATOM 881 N N . ARG A 1 104 ? 14.876 24.547 28.769 1.00 23.10 104 ARG A N 1
ATOM 882 C CA . ARG A 1 104 ? 13.493 24.391 28.283 1.00 24.15 104 ARG A CA 1
ATOM 883 C C . ARG A 1 104 ? 13.489 23.865 26.849 1.00 24.91 104 ARG A C 1
ATOM 884 O O . ARG A 1 104 ? 12.689 23.091 26.488 1.00 24.68 104 ARG A O 1
ATOM 892 N N . SER A 1 105 ? 14.352 24.399 25.996 1.00 25.69 105 SER A N 1
ATOM 893 C CA . SER A 1 105 ? 14.420 23.944 24.615 1.00 25.04 105 SER A CA 1
ATOM 894 C C . SER A 1 105 ? 14.664 22.409 24.599 1.00 26.16 105 SER A C 1
ATOM 895 O O . SER A 1 105 ? 14.041 21.683 23.815 1.00 24.75 105 SER A O 1
ATOM 900 N N . ALA A 1 106 ? 15.636 21.986 25.389 1.00 24.84 106 ALA A N 1
ATOM 901 C CA . ALA A 1 106 ? 15.985 20.568 25.514 1.00 25.85 106 ALA A CA 1
ATOM 902 C C . ALA A 1 106 ? 14.746 19.757 26.052 1.00 25.29 106 ALA A C 1
ATOM 903 O O . ALA A 1 106 ? 14.514 18.627 25.629 1.00 24.82 106 ALA A O 1
ATOM 905 N N . VAL A 1 107 ? 14.115 20.236 27.110 1.00 25.71 107 VAL A N 1
ATOM 906 C CA . VAL A 1 107 ? 12.855 19.579 27.653 1.00 27.00 107 VAL A CA 1
ATOM 907 C C . VAL A 1 107 ? 11.821 19.437 26.560 1.00 28.14 107 VAL A C 1
ATOM 908 O O . VAL A 1 107 ? 11.270 18.363 26.334 1.00 29.87 107 VAL A O 1
ATOM 912 N N . ASP A 1 108 ? 11.555 20.521 25.855 1.00 26.96 108 ASP A N 1
ATOM 913 C CA . ASP A 1 108 ? 10.663 20.454 24.724 1.00 27.90 108 ASP A CA 1
ATOM 914 C C . ASP A 1 108 ? 11.091 19.473 23.648 1.00 28.92 108 ASP A C 1
ATOM 915 O O . ASP A 1 108 ? 10.253 18.696 23.117 1.00 25.88 108 ASP A O 1
ATOM 920 N N . SER A 1 109 ? 12.396 19.360 23.386 1.00 28.53 109 SER A N 1
ATOM 921 C CA . SER A 1 109 ? 12.824 18.345 22.421 1.00 28.42 109 SER A CA 1
ATOM 922 C C . SER A 1 109 ? 12.583 16.930 22.985 1.00 26.65 109 SER A C 1
ATOM 923 O O . SER A 1 109 ? 12.240 16.028 22.221 1.00 26.48 109 SER A O 1
ATOM 926 N N . ALA A 1 110 ? 12.833 16.743 24.274 1.00 25.63 110 ALA A N 1
ATOM 927 C CA . ALA A 1 110 ? 12.693 15.441 24.956 1.00 26.22 110 ALA A CA 1
ATOM 928 C C . ALA A 1 110 ? 11.177 15.027 24.836 1.00 27.07 110 ALA A C 1
ATOM 929 O O . ALA A 1 110 ? 10.843 13.865 24.537 1.00 28.56 110 ALA A O 1
ATOM 931 N N . VAL A 1 111 ? 10.318 16.010 24.882 1.00 26.95 111 VAL A N 1
ATOM 932 C CA . VAL A 1 111 ? 8.859 15.704 24.780 1.00 27.52 111 VAL A CA 1
ATOM 933 C C . VAL A 1 111 ? 8.546 15.153 23.399 1.00 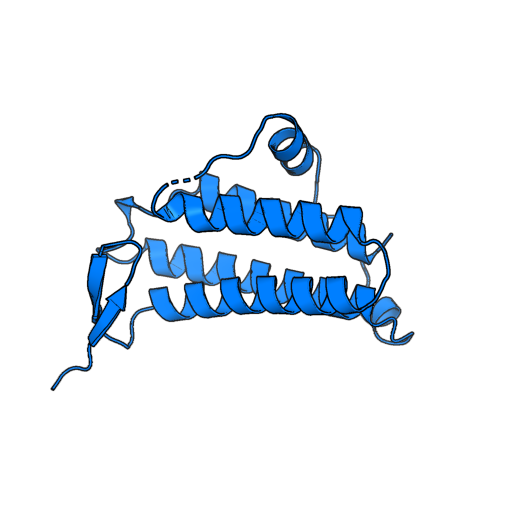29.35 111 VAL A C 1
ATOM 934 O O . VAL A 1 111 ? 7.849 14.112 23.231 1.00 31.87 111 VAL A O 1
ATOM 938 N N . TYR A 1 112 ? 8.948 15.910 22.395 1.00 30.41 112 TYR A N 1
ATOM 939 C CA . TYR A 1 112 ? 8.859 15.463 21.005 1.00 29.55 112 TYR A CA 1
ATOM 940 C C . TYR A 1 112 ? 9.374 14.024 20.867 1.00 30.99 112 TYR A C 1
ATOM 941 O O . TYR A 1 112 ? 8.623 13.115 20.478 1.00 30.02 112 TYR A O 1
ATOM 950 N N . TRP A 1 113 ? 10.650 13.784 21.145 1.00 30.39 113 TRP A N 1
ATOM 951 C CA . TRP A 1 113 ? 11.166 12.418 21.082 1.00 30.83 113 TRP A CA 1
ATOM 952 C C . TRP A 1 113 ? 10.448 11.368 21.975 1.00 31.41 113 TRP A C 1
ATOM 953 O O . TRP A 1 113 ? 10.449 10.168 21.668 1.00 30.86 113 TRP A O 1
ATOM 964 N N . SER A 1 114 ? 9.898 11.783 23.091 1.00 32.44 114 SER A N 1
ATOM 965 C CA . SER A 1 114 ? 9.253 10.847 23.968 1.00 34.16 114 SER A CA 1
ATOM 966 C C . SER A 1 114 ? 7.946 10.235 23.322 1.00 35.70 114 SER A C 1
ATOM 967 O O . SER A 1 114 ? 7.687 9.044 23.439 1.00 34.99 114 SER A O 1
ATOM 970 N N . TYR A 1 115 ? 7.334 10.986 22.428 1.00 37.14 115 TYR A N 1
ATOM 971 C CA . TYR A 1 115 ? 6.210 10.488 21.672 1.00 38.07 115 TYR A CA 1
ATOM 972 C C . TYR A 1 115 ? 6.647 9.534 20.560 1.00 39.61 115 TYR A C 1
ATOM 973 O O . TYR A 1 115 ? 6.009 8.488 20.352 1.00 38.05 115 TYR A O 1
ATOM 982 N N . ARG A 1 116 ? 7.747 9.878 19.885 1.00 39.56 116 ARG A N 1
ATOM 983 C CA . ARG A 1 116 ? 8.315 9.045 18.815 1.00 39.22 116 ARG A CA 1
ATOM 984 C C . ARG A 1 116 ? 8.734 7.699 19.406 1.00 40.19 116 ARG A C 1
ATOM 985 O O . ARG A 1 116 ? 8.625 6.645 18.727 1.00 40.90 116 ARG A O 1
ATOM 1000 N N . MET A 1 117 ? 9.192 7.767 20.663 1.00 40.96 117 MET A N 1
ATOM 1001 C CA . MET A 1 117 ? 9.700 6.632 21.459 1.00 41.83 117 MET A CA 1
ATOM 1002 C C . MET A 1 117 ? 8.554 5.720 21.771 1.00 42.09 117 MET A C 1
ATOM 1003 O O . MET A 1 117 ? 8.653 4.506 21.626 1.00 43.67 117 MET A O 1
ATOM 1008 N N . LYS A 1 118 ? 7.487 6.340 22.248 1.00 42.11 118 LYS A N 1
ATOM 1009 C CA . LYS A 1 118 ? 6.248 5.671 22.587 1.00 42.25 118 LYS A CA 1
ATOM 1010 C C . LYS A 1 118 ? 5.583 4.896 21.419 1.00 42.80 118 LYS A C 1
ATOM 1011 O O . LYS A 1 118 ? 4.821 3.950 21.674 1.00 43.53 118 LYS A O 1
ATOM 1017 N N . GLU A 1 119 ? 5.906 5.230 20.164 1.00 42.76 119 GLU A N 1
ATOM 1018 C CA . GLU A 1 119 ? 5.433 4.418 19.044 1.00 41.86 119 GLU A CA 1
ATOM 1019 C C . GLU A 1 119 ? 6.365 3.237 18.670 1.00 42.09 119 GLU A C 1
ATOM 1020 O O . GLU A 1 119 ? 6.106 2.546 17.686 1.00 42.60 119 GLU A O 1
ATOM 1031 N N . THR A 1 120 ? 7.356 2.912 19.515 1.00 41.47 120 THR A N 1
ATOM 1032 C CA . THR A 1 120 ? 8.185 1.695 19.311 1.00 40.22 120 THR A CA 1
ATOM 1033 C C . THR A 1 120 ? 7.731 0.543 20.198 1.00 39.21 120 THR A C 1
ATOM 1034 O O . THR A 1 120 ? 7.321 0.760 21.327 1.00 39.39 120 THR A O 1
ATOM 1038 N N . GLU A 1 121 ? 7.923 -0.697 19.731 1.00 39.33 121 GLU A N 1
ATOM 1039 C CA . GLU A 1 121 ? 7.487 -1.876 20.486 1.00 37.86 121 GLU A CA 1
ATOM 1040 C C . GLU A 1 121 ? 8.043 -1.864 21.910 1.00 38.35 121 GLU A C 1
ATOM 1041 O O . GLU A 1 121 ? 7.291 -2.070 22.882 1.00 37.33 121 GLU A O 1
ATOM 1043 N N . GLU A 1 122 ? 9.317 -1.446 22.050 1.00 38.04 122 GLU A N 1
ATOM 1044 C CA . GLU A 1 122 ? 10.019 -1.564 23.310 1.00 37.44 122 GLU A CA 1
ATOM 1045 C C . GLU A 1 122 ? 9.461 -0.611 24.326 1.00 37.17 122 GLU A C 1
ATOM 1046 O O . GLU A 1 122 ? 9.587 -0.833 25.523 1.00 37.64 122 GLU A O 1
ATOM 1052 N N . PHE A 1 123 ? 8.843 0.465 23.863 1.00 36.71 123 PHE A N 1
ATOM 1053 C CA . PHE A 1 123 ? 8.419 1.536 24.759 1.00 36.86 123 PHE A CA 1
ATOM 1054 C C . PHE A 1 123 ? 6.932 1.897 24.741 1.00 38.26 123 PHE A C 1
ATOM 1055 O O . PHE A 1 123 ? 6.483 2.626 25.627 1.00 38.29 123 PHE A O 1
ATOM 1063 N N . LYS A 1 124 ? 6.154 1.340 23.805 1.00 39.75 124 LYS A N 1
ATOM 1064 C CA . LYS A 1 124 ? 4.670 1.554 23.831 1.00 40.42 124 LYS A CA 1
ATOM 1065 C C . LYS A 1 124 ? 3.963 1.397 25.214 1.00 40.93 124 LYS A C 1
ATOM 1066 O O . LYS A 1 124 ? 3.039 2.166 25.539 1.00 40.93 124 LYS A O 1
ATOM 1072 N N . GLU A 1 125 ? 4.468 0.466 26.034 1.00 41.61 125 GLU A N 1
ATOM 1073 C CA . GLU A 1 125 ? 3.912 0.094 27.352 1.00 42.11 125 GLU A CA 1
ATOM 1074 C C . GLU A 1 125 ? 4.608 0.730 28.552 1.00 41.63 125 GLU A C 1
ATOM 1075 O O . GLU A 1 125 ? 4.139 0.578 29.695 1.00 41.36 125 GLU A O 1
ATOM 1081 N N . ILE A 1 126 ? 5.792 1.312 28.321 1.00 40.01 126 ILE A N 1
ATOM 1082 C CA . ILE A 1 126 ? 6.574 1.918 29.367 1.00 39.78 126 ILE A CA 1
ATOM 1083 C C . ILE A 1 126 ? 6.342 3.415 29.437 1.00 38.61 126 ILE A C 1
ATOM 1084 O O . ILE A 1 126 ? 6.316 3.956 30.508 1.00 39.16 126 ILE A O 1
ATOM 1089 N N . VAL A 1 127 ? 6.213 4.076 28.291 1.00 38.99 127 VAL A N 1
ATOM 1090 C CA . VAL A 1 127 ? 6.047 5.540 28.244 1.00 38.93 127 VAL A CA 1
ATOM 1091 C C . VAL A 1 127 ? 4.558 5.844 28.302 1.00 38.34 127 VAL A C 1
ATOM 1092 O O . VAL A 1 127 ? 3.860 5.570 27.345 1.00 37.35 127 VAL A O 1
ATOM 1096 N N . LYS A 1 128 ? 4.158 6.537 29.368 1.00 38.98 128 LYS A N 1
ATOM 1097 C CA . LYS A 1 128 ? 2.791 6.945 29.633 1.00 39.31 128 LYS A CA 1
ATOM 1098 C C . LYS A 1 128 ? 2.687 8.458 29.485 1.00 39.33 128 LYS A C 1
ATOM 1099 O O . LYS A 1 128 ? 3.645 9.217 29.834 1.00 36.85 128 LYS A O 1
ATOM 1104 N N . GLU A 1 129 ? 1.524 8.891 28.975 1.00 37.66 129 GLU A N 1
ATOM 1105 C CA . GLU A 1 129 ? 1.276 10.289 28.627 1.00 38.04 129 GLU A CA 1
ATOM 1106 C C . GLU A 1 129 ? 1.312 11.107 29.930 1.00 38.26 129 GLU A C 1
ATOM 1107 O O . GLU A 1 129 ? 1.689 12.282 29.879 1.00 38.65 129 GLU A O 1
ATOM 1113 N N . GLU A 1 130 ? 1.020 10.495 31.094 1.00 37.30 130 GLU A N 1
ATOM 1114 C CA . GLU A 1 130 ? 1.194 11.178 32.416 1.00 38.09 130 GLU A CA 1
ATOM 1115 C C . GLU A 1 130 ? 2.592 11.760 32.634 1.00 37.95 130 GLU A C 1
ATOM 1116 O O . GLU A 1 130 ? 2.768 12.860 33.222 1.00 38.86 130 GLU A O 1
ATOM 1127 N N . MET A 1 131 ? 3.579 10.937 32.324 1.00 36.67 131 MET A N 1
ATOM 1128 C CA . MET A 1 131 ? 5.000 11.334 32.472 1.00 36.62 131 MET A CA 1
ATOM 1129 C C . MET A 1 131 ? 5.330 12.475 31.480 1.00 35.52 131 MET A C 1
ATOM 1130 O O . MET A 1 131 ? 5.960 13.474 31.849 1.00 35.89 131 MET A O 1
ATOM 1135 N N . ILE A 1 132 ? 4.914 12.302 30.226 1.00 34.58 132 ILE A N 1
ATOM 1136 C CA . ILE A 1 132 ? 5.048 13.323 29.215 1.00 35.54 132 ILE A CA 1
ATOM 1137 C C . ILE A 1 132 ? 4.386 14.628 29.650 1.00 36.04 132 ILE A C 1
ATOM 1138 O O . ILE A 1 132 ? 4.947 15.724 29.550 1.00 35.38 132 ILE A O 1
ATOM 1143 N N . SER A 1 133 ? 3.194 14.528 30.211 1.00 35.34 133 SER A N 1
ATOM 1144 C CA . SER A 1 133 ? 2.538 15.751 30.639 1.00 34.95 133 SER A CA 1
ATOM 1145 C C . SER A 1 133 ? 3.348 16.421 31.816 1.00 33.26 133 SER A C 1
ATOM 1146 O O . SER A 1 133 ? 3.412 17.660 31.921 1.00 33.57 133 SER A O 1
ATOM 1149 N N . LYS A 1 134 ? 4.010 15.646 32.663 1.00 31.44 134 LYS A N 1
ATOM 1150 C CA . LYS A 1 134 ? 4.789 16.262 33.740 1.00 32.36 134 LYS A CA 1
ATOM 1151 C C . LYS A 1 134 ? 6.119 16.980 33.208 1.00 32.24 134 LYS A C 1
ATOM 1152 O O . LYS A 1 134 ? 6.503 18.040 33.688 1.00 32.35 134 LYS A O 1
ATOM 1158 N N . LEU A 1 135 ? 6.773 16.335 32.249 1.00 32.34 135 LEU A N 1
ATOM 1159 C CA . LEU A 1 135 ? 7.964 16.8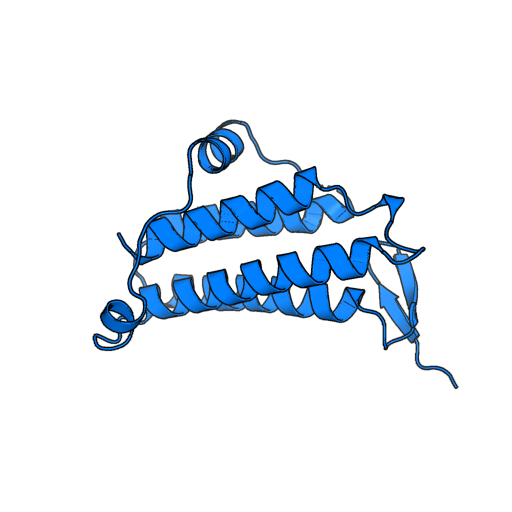88 31.513 1.00 33.46 135 LEU A CA 1
ATOM 1160 C C . LEU A 1 135 ? 7.594 18.193 30.865 1.00 32.25 135 LEU A C 1
ATOM 1161 O O . LEU A 1 135 ? 8.261 19.208 31.042 1.00 32.26 135 LEU A O 1
ATOM 1170 N N . LEU A 1 136 ? 6.420 18.208 30.238 1.00 32.58 136 LEU A N 1
ATOM 1171 C CA . LEU A 1 136 ? 5.916 19.403 29.601 1.00 33.53 136 LEU A CA 1
ATOM 1172 C C . LEU A 1 136 ? 5.681 20.528 30.602 1.00 33.26 136 LEU A C 1
ATOM 1173 O O . LEU A 1 136 ? 6.176 21.642 30.460 1.00 34.00 136 LEU A O 1
ATOM 1178 N N . LYS A 1 137 ? 4.871 20.263 31.610 1.00 33.55 137 LYS A N 1
ATOM 1179 C CA . LYS A 1 137 ? 4.688 21.228 32.684 1.00 33.04 137 LYS A CA 1
ATOM 1180 C C . LYS A 1 137 ? 6.014 21.678 33.356 1.00 31.09 137 LYS A C 1
ATOM 1181 O O . LYS A 1 137 ? 6.162 22.821 33.739 1.00 27.55 137 LYS A O 1
ATOM 1187 N N . ALA A 1 138 ? 6.994 20.798 33.456 1.00 31.27 138 ALA A N 1
ATOM 1188 C CA . ALA A 1 138 ? 8.271 21.208 34.053 1.00 31.84 138 ALA A CA 1
ATOM 1189 C C . ALA A 1 138 ? 8.945 22.279 33.176 1.00 30.89 138 ALA A C 1
ATOM 1190 O O . ALA A 1 138 ? 9.616 23.175 33.682 1.00 31.27 138 ALA A O 1
ATOM 1192 N N . GLY A 1 139 ? 8.700 22.181 31.877 1.00 31.63 139 GLY A N 1
ATOM 1193 C CA . GLY A 1 139 ? 9.243 23.089 30.882 1.00 30.60 139 GLY A CA 1
ATOM 1194 C C . GLY A 1 139 ? 8.553 24.381 31.045 1.00 30.32 139 GLY A C 1
ATOM 1195 O O . GLY A 1 139 ? 9.177 25.423 30.905 1.00 28.76 139 GLY A O 1
ATOM 1196 N N . TYR A 1 140 ? 7.243 24.325 31.356 1.00 28.53 140 TYR A N 1
ATOM 1197 C CA . TYR A 1 140 ? 6.473 25.551 31.588 1.00 28.69 140 TYR A CA 1
ATOM 1198 C C . TYR A 1 140 ? 6.990 26.242 32.868 1.00 28.15 140 TYR A C 1
ATOM 1199 O O . TYR A 1 140 ? 7.104 27.450 32.947 1.00 26.54 140 TYR A O 1
ATOM 1208 N N . VAL A 1 141 ? 7.362 25.471 33.875 1.00 28.93 141 VAL A N 1
ATOM 1209 C CA . VAL A 1 141 ? 8.025 26.051 35.060 1.00 29.80 141 VAL A CA 1
ATOM 1210 C C . VAL A 1 141 ? 9.339 26.749 34.769 1.00 28.83 141 VAL A C 1
ATOM 1211 O O . VAL A 1 141 ? 9.576 27.906 35.189 1.00 28.10 141 VAL A O 1
ATOM 1215 N N . ILE A 1 142 ? 10.176 26.082 33.970 1.00 28.69 142 ILE A N 1
ATOM 1216 C CA . ILE A 1 142 ? 11.440 26.698 33.563 1.00 27.58 142 ILE A CA 1
ATOM 1217 C C . ILE A 1 142 ? 11.185 28.016 32.922 1.00 27.71 142 ILE A C 1
ATOM 1218 O O . ILE A 1 142 ? 11.891 28.967 33.146 1.00 25.98 142 ILE A O 1
ATOM 1223 N N . LEU A 1 143 ? 10.127 28.092 32.106 1.00 31.00 143 LEU A N 1
ATOM 1224 C CA . LEU A 1 143 ? 9.875 29.301 31.283 1.00 31.01 143 LEU A CA 1
ATOM 1225 C C . LEU A 1 143 ? 9.525 30.462 32.192 1.00 32.29 143 LEU A C 1
ATOM 1226 O O . LEU A 1 143 ? 10.086 31.575 32.127 1.00 32.48 143 LEU A O 1
ATOM 1231 N N . ARG A 1 144 ? 8.575 30.189 33.056 1.00 34.35 144 ARG A N 1
ATOM 1232 C CA . ARG A 1 144 ? 8.123 31.158 34.068 1.00 36.37 144 ARG A CA 1
ATOM 1233 C C . ARG A 1 144 ? 9.294 31.614 34.972 1.00 36.20 144 ARG A C 1
ATOM 1234 O O . ARG A 1 144 ? 9.483 32.812 35.242 1.00 34.07 144 ARG A O 1
ATOM 1242 N N . GLU A 1 145 ? 10.132 30.677 35.384 1.00 35.05 145 GLU A N 1
ATOM 1243 C CA . GLU A 1 145 ? 11.308 31.103 36.150 1.00 35.38 145 GLU A CA 1
ATOM 1244 C C . GLU A 1 145 ? 12.325 31.948 35.366 1.00 34.48 145 GLU A C 1
ATOM 1245 O O . GLU A 1 145 ? 12.825 32.905 35.915 1.00 35.33 145 GLU A O 1
ATOM 1251 N N . SER A 1 146 ? 12.625 31.610 34.111 1.00 35.06 146 SER A N 1
ATOM 1252 C CA . SER A 1 146 ? 13.600 32.363 33.326 1.00 36.43 146 SER A CA 1
ATOM 1253 C C . SER A 1 146 ? 13.150 33.800 33.056 1.00 38.09 146 SER A C 1
ATOM 1254 O O . SER A 1 146 ? 13.964 34.655 32.725 1.00 38.28 146 SER A O 1
ATOM 1257 N N . LEU A 1 147 ? 11.850 34.015 33.081 1.00 40.91 147 LEU A N 1
ATOM 1258 C CA . LEU A 1 147 ? 11.265 35.312 32.734 1.00 43.10 147 LEU A CA 1
ATOM 1259 C C . LEU A 1 147 ? 11.139 36.194 33.963 1.00 45.06 147 LEU A C 1
ATOM 1260 O O . LEU A 1 147 ? 10.899 37.416 33.832 1.00 47.08 147 LEU A O 1
ATOM 1265 N N . GLY A 1 148 ? 11.316 35.583 35.141 1.00 46.57 148 GLY A N 1
ATOM 1266 C CA . GLY A 1 148 ? 11.055 36.240 36.411 1.00 48.17 148 GLY A CA 1
ATOM 1267 C C . GLY A 1 148 ? 12.161 37.197 36.813 1.00 49.05 148 GLY A C 1
ATOM 1268 O O . GLY A 1 148 ? 11.889 38.419 36.889 1.00 52.38 148 GLY A O 1
#

Solvent-accessible surface area: 8177 Å² total; per-residue (Å²): 159,83,136,117,118,106,0,66,28,46,115,41,96,5,47,40,133,22,27,1,16,84,1,39,50,25,1,95,32,0,43,57,62,0,30,80,0,40,81,61,55,80,68,48,177,42,0,131,77,0,39,81,2,0,52,32,3,37,61,46,12,70,103,50,91,17,86,107,94,36,57,61,81,0,95,99,24,140,84,61,218,74,52,90,120,105,20,55,108,131,42,73,160,13,11,49,49,0,11,80,0,24,62,6,0,54,37,0,15,126,71,0,80,113,0,47,135,31,82,66,0,128,130,73,0,98,104,121,14,3,43,34,0,57,57,0,0,43,1,0,0,117,10,11,59,82